Protein AF-A0A2P6MAA7-F1 (afdb_monomer_lite)

Secondary structure (DSSP, 8-state):
--HHHHHHHHHHHHHHHT---HHHHHHHHHHHHHHHHHHH---HHHHHHHHHHHHHHHHHHHHHHHHHHHHHHHHHHHHHHHHHHHHHHHHH--

Foldseek 3Di:
DPPLLVLLVVLLVLLVVLVFDDPLVVLSVQLVVLSVVLVPDPDPVSVNVSSNSSNVSSNVSNVRSVVVVVVVVVVVVVVVVVVVVVVVVVVVVD

Structure (mmCIF, N/CA/C/O backbone):
data_AF-A0A2P6MAA7-F1
#
_entry.id   AF-A0A2P6MAA7-F1
#
loop_
_atom_site.group_PDB
_atom_site.id
_atom_site.type_symbol
_atom_site.label_atom_id
_atom_site.label_alt_id
_atom_site.label_comp_id
_atom_site.label_asym_id
_atom_site.label_entity_id
_atom_site.label_seq_id
_atom_site.pdbx_PDB_ins_code
_atom_site.Cartn_x
_atom_site.Cartn_y
_atom_site.Cartn_z
_atom_site.occupancy
_atom_site.B_iso_or_equiv
_atom_site.auth_seq_id
_atom_site.auth_comp_id
_atom_site.auth_asym_id
_atom_site.auth_atom_id
_atom_site.pdbx_PDB_model_num
ATOM 1 N N . MET A 1 1 ? 1.924 9.024 -24.071 1.00 59.09 1 MET A N 1
ATOM 2 C CA . MET A 1 1 ? 2.320 8.536 -22.733 1.00 59.09 1 MET A CA 1
ATOM 3 C C . MET A 1 1 ? 1.997 7.050 -22.682 1.00 59.09 1 MET A C 1
ATOM 5 O O . MET A 1 1 ? 0.953 6.678 -23.203 1.00 59.09 1 MET A O 1
ATOM 9 N N . ASP A 1 2 ? 2.900 6.207 -22.181 1.00 82.62 2 ASP A N 1
ATOM 10 C CA . ASP A 1 2 ? 2.660 4.759 -22.072 1.00 82.62 2 ASP A CA 1
ATOM 11 C C . ASP A 1 2 ? 1.577 4.502 -21.005 1.00 82.62 2 ASP A C 1
ATOM 13 O O . ASP A 1 2 ? 1.664 5.051 -19.904 1.00 82.62 2 ASP A O 1
ATOM 17 N N . VAL A 1 3 ? 0.536 3.730 -21.337 1.00 91.50 3 VAL A N 1
ATOM 18 C CA . VAL A 1 3 ? -0.638 3.508 -20.469 1.00 91.50 3 VAL A CA 1
ATOM 19 C C . VAL A 1 3 ? -0.221 2.896 -19.131 1.00 91.50 3 VAL A C 1
ATOM 21 O O . VAL A 1 3 ? -0.748 3.298 -18.093 1.00 91.50 3 VAL A O 1
ATOM 24 N N . ALA A 1 4 ? 0.765 1.994 -19.142 1.00 91.00 4 ALA A N 1
ATOM 25 C CA . ALA A 1 4 ? 1.284 1.367 -17.930 1.00 91.00 4 ALA A CA 1
ATOM 26 C C . ALA A 1 4 ? 2.010 2.378 -17.027 1.00 91.00 4 ALA A C 1
ATOM 28 O O . ALA A 1 4 ? 1.811 2.375 -15.816 1.00 91.00 4 ALA A O 1
ATOM 29 N N . MET A 1 5 ? 2.786 3.303 -17.605 1.00 95.62 5 MET A N 1
ATOM 30 C CA . MET A 1 5 ? 3.475 4.356 -16.842 1.00 95.62 5 MET A CA 1
ATOM 31 C C . MET A 1 5 ? 2.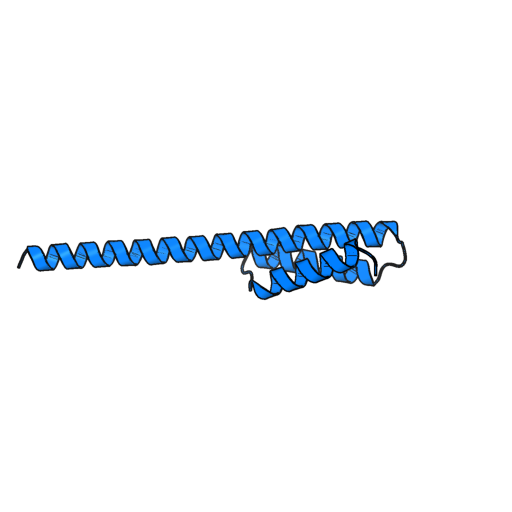482 5.310 -16.172 1.00 95.62 5 MET A C 1
ATOM 33 O O . MET A 1 5 ? 2.642 5.640 -15.001 1.00 95.62 5 MET A O 1
ATOM 37 N N . ALA A 1 6 ? 1.432 5.713 -16.895 1.00 95.56 6 ALA A N 1
ATOM 38 C CA . ALA A 1 6 ? 0.386 6.572 -16.344 1.00 95.56 6 ALA A CA 1
ATOM 39 C C . ALA A 1 6 ? -0.445 5.853 -15.264 1.00 95.56 6 ALA A C 1
ATOM 41 O O . ALA A 1 6 ? -0.895 6.480 -14.308 1.00 95.56 6 ALA A O 1
ATOM 42 N N . ALA A 1 7 ? -0.669 4.542 -15.404 1.00 94.75 7 ALA A N 1
ATOM 43 C CA . ALA A 1 7 ? -1.322 3.740 -14.372 1.00 94.75 7 ALA A CA 1
ATOM 44 C C . ALA A 1 7 ? -0.459 3.640 -13.105 1.00 94.75 7 ALA A C 1
ATOM 46 O O . ALA A 1 7 ? -0.969 3.890 -12.015 1.00 94.75 7 ALA A O 1
ATOM 47 N N . ALA A 1 8 ? 0.838 3.362 -13.258 1.00 95.50 8 ALA A N 1
ATOM 48 C CA . ALA A 1 8 ? 1.792 3.303 -12.155 1.00 95.50 8 ALA A CA 1
ATOM 49 C C . ALA A 1 8 ? 1.875 4.629 -11.388 1.00 95.50 8 ALA A C 1
ATOM 51 O O . ALA A 1 8 ? 1.787 4.635 -10.166 1.00 95.50 8 ALA A O 1
ATOM 52 N N . GLU A 1 9 ? 1.979 5.754 -12.098 1.00 96.56 9 GLU A N 1
ATOM 53 C CA . GLU A 1 9 ? 2.008 7.090 -11.492 1.00 96.56 9 GLU A CA 1
ATOM 54 C C . GLU A 1 9 ? 0.746 7.369 -10.665 1.00 96.56 9 GLU A C 1
ATOM 56 O O . GLU A 1 9 ? 0.836 7.731 -9.492 1.00 96.56 9 GLU A O 1
ATOM 61 N N . ARG A 1 10 ? -0.444 7.140 -11.242 1.00 97.12 10 ARG A N 1
ATOM 62 C CA . ARG A 1 10 ? -1.711 7.327 -10.518 1.00 97.12 10 ARG A CA 1
ATOM 63 C C . ARG A 1 10 ? -1.803 6.437 -9.284 1.00 97.12 10 ARG A C 1
ATOM 65 O O . ARG A 1 10 ? -2.264 6.906 -8.247 1.00 97.12 10 ARG A O 1
ATOM 72 N N . ALA A 1 11 ? -1.387 5.177 -9.396 1.00 96.12 11 ALA A N 1
ATOM 73 C CA . ALA A 1 11 ? -1.434 4.233 -8.289 1.00 96.12 11 ALA A CA 1
ATOM 74 C C . ALA A 1 11 ? -0.496 4.671 -7.153 1.00 96.12 11 ALA A C 1
ATOM 76 O O . ALA A 1 11 ? -0.924 4.730 -6.001 1.00 96.12 11 ALA A O 1
ATOM 77 N N . VAL A 1 12 ? 0.745 5.065 -7.470 1.00 97.00 12 VAL A N 1
ATOM 78 C CA . VAL A 1 12 ? 1.716 5.564 -6.479 1.00 97.00 12 VAL A CA 1
ATOM 79 C C . VAL A 1 12 ? 1.178 6.805 -5.765 1.00 97.00 12 VAL A C 1
ATOM 81 O O . VAL A 1 12 ? 1.147 6.816 -4.537 1.00 97.00 12 VAL A O 1
ATOM 84 N N . LEU A 1 13 ? 0.658 7.796 -6.496 1.00 97.31 13 LEU A N 1
ATOM 85 C CA . LEU A 1 13 ? 0.063 8.998 -5.895 1.00 97.31 13 LEU A CA 1
ATOM 86 C C . LEU A 1 13 ? -1.142 8.668 -4.999 1.00 97.31 13 LEU A C 1
ATOM 88 O O . LEU A 1 13 ? -1.292 9.216 -3.905 1.00 97.31 13 LEU A O 1
ATOM 92 N N . ALA A 1 14 ? -2.007 7.750 -5.437 1.00 95.44 14 ALA A N 1
ATOM 93 C CA . ALA A 1 14 ? -3.182 7.340 -4.673 1.00 95.44 14 ALA A CA 1
ATOM 94 C C . ALA A 1 14 ? -2.818 6.555 -3.401 1.00 95.44 14 ALA A C 1
ATOM 96 O O . ALA A 1 14 ? -3.530 6.640 -2.394 1.00 95.44 14 ALA A O 1
ATOM 97 N N . ALA A 1 15 ? -1.725 5.794 -3.439 1.00 94.75 15 ALA A N 1
ATOM 98 C CA . ALA A 1 15 ? -1.176 5.098 -2.287 1.00 94.75 15 ALA A CA 1
ATOM 99 C C . ALA A 1 15 ? -0.467 6.061 -1.321 1.00 94.75 15 ALA A C 1
ATOM 101 O O . ALA A 1 15 ? -0.620 5.918 -0.113 1.00 94.75 15 ALA A O 1
ATOM 102 N N . GLU A 1 16 ? 0.232 7.085 -1.818 1.00 95.06 16 GLU A N 1
ATOM 103 C CA . GLU A 1 16 ? 0.828 8.146 -0.991 1.00 95.06 16 GLU A CA 1
ATOM 104 C C . GLU A 1 16 ? -0.225 8.950 -0.232 1.00 95.06 16 GLU A C 1
ATOM 106 O O . GLU A 1 16 ? -0.088 9.175 0.973 1.00 95.06 16 GLU A O 1
ATOM 111 N N . ALA A 1 17 ? -1.317 9.313 -0.909 1.00 95.12 17 ALA A N 1
ATOM 112 C CA . ALA A 1 17 ? -2.433 10.030 -0.301 1.00 95.12 17 ALA A CA 1
ATOM 113 C C . ALA A 1 17 ? -3.096 9.250 0.850 1.00 95.12 17 ALA A C 1
ATOM 115 O O . ALA A 1 17 ? -3.676 9.858 1.747 1.00 95.12 17 ALA A O 1
ATOM 116 N N . ALA A 1 18 ? -2.989 7.917 0.854 1.00 91.44 18 ALA A N 1
ATOM 117 C CA . ALA A 1 18 ? -3.517 7.067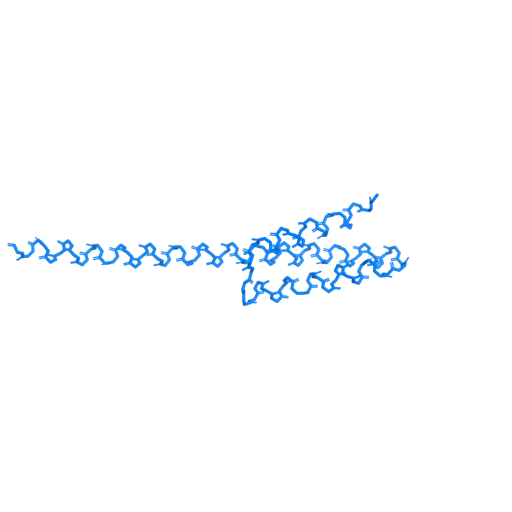 1.920 1.00 91.44 18 ALA A CA 1
ATOM 118 C C . ALA A 1 18 ? -2.640 7.042 3.188 1.00 91.44 18 ALA A C 1
ATOM 120 O O . ALA A 1 18 ? -3.037 6.423 4.172 1.00 91.44 18 ALA A O 1
ATOM 121 N N . GLN A 1 19 ? -1.465 7.688 3.173 1.00 91.56 19 GLN A N 1
ATOM 122 C CA . GLN A 1 19 ? -0.517 7.760 4.296 1.00 91.56 19 GLN A CA 1
ATOM 123 C C . GLN A 1 19 ? -0.257 6.396 4.975 1.00 91.56 19 GLN A C 1
ATOM 125 O O . GLN A 1 19 ? -0.427 6.258 6.192 1.00 91.56 19 GLN A O 1
ATOM 130 N N . PRO A 1 20 ? 0.141 5.364 4.206 1.00 92.44 20 PRO A N 1
ATOM 131 C CA . PRO A 1 20 ? 0.298 4.012 4.718 1.00 92.44 20 PRO A CA 1
ATOM 13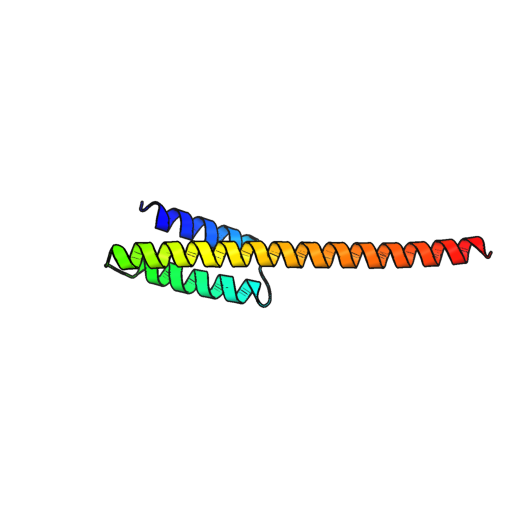2 C C . PRO A 1 20 ? 1.357 3.939 5.823 1.00 92.44 20 PRO A C 1
ATOM 134 O O . PRO A 1 20 ? 2.381 4.622 5.776 1.00 92.44 20 PRO A O 1
ATOM 137 N N . ARG A 1 21 ? 1.138 3.049 6.795 1.00 91.50 21 ARG A N 1
ATOM 138 C CA . ARG A 1 21 ? 2.071 2.756 7.896 1.00 91.50 21 ARG A CA 1
ATOM 139 C C . ARG A 1 21 ? 2.449 1.273 7.896 1.00 91.50 21 ARG A C 1
ATOM 141 O O . ARG A 1 21 ? 1.813 0.459 7.230 1.00 91.50 21 ARG A O 1
ATOM 148 N N . GLY A 1 22 ? 3.518 0.916 8.608 1.00 93.56 22 GLY A N 1
ATOM 149 C CA . GLY A 1 22 ? 3.947 -0.479 8.770 1.00 93.56 22 GLY A CA 1
ATOM 150 C C . GLY A 1 22 ? 4.120 -1.227 7.440 1.00 93.56 22 GLY A C 1
ATOM 151 O O . GLY A 1 22 ? 4.824 -0.770 6.540 1.00 93.56 22 GLY A O 1
ATOM 152 N N . GLN A 1 23 ? 3.453 -2.374 7.298 1.00 91.06 23 GLN A N 1
ATOM 153 C CA . GLN A 1 23 ? 3.540 -3.215 6.094 1.00 91.06 23 GLN A CA 1
ATOM 154 C C . GLN A 1 23 ? 2.949 -2.560 4.836 1.00 91.06 23 GLN A C 1
ATOM 156 O O . GLN A 1 23 ? 3.323 -2.927 3.720 1.00 91.06 23 GLN A O 1
ATOM 161 N N . ALA A 1 24 ? 2.019 -1.612 4.987 1.00 93.38 24 ALA A N 1
ATOM 162 C CA . ALA A 1 24 ? 1.513 -0.830 3.865 1.00 93.38 24 ALA A CA 1
ATOM 163 C C . ALA A 1 24 ? 2.586 0.151 3.362 1.00 93.38 24 ALA A C 1
ATOM 165 O O . ALA A 1 24 ? 2.755 0.320 2.156 1.00 93.38 24 ALA A O 1
ATOM 166 N N . ALA A 1 25 ? 3.361 0.750 4.276 1.00 95.12 25 ALA A N 1
ATOM 167 C CA . ALA A 1 25 ? 4.435 1.682 3.927 1.00 95.12 25 ALA A CA 1
ATOM 168 C C . ALA A 1 25 ? 5.569 0.983 3.163 1.00 95.12 25 ALA A C 1
ATOM 170 O O . ALA A 1 25 ? 6.073 1.522 2.182 1.00 95.12 25 ALA A O 1
ATOM 171 N N . GLN A 1 26 ? 5.906 -0.248 3.562 1.00 96.00 26 GLN A N 1
ATOM 172 C CA . GLN A 1 26 ? 6.890 -1.081 2.860 1.00 96.00 26 GLN A CA 1
ATOM 173 C C . GLN A 1 26 ? 6.462 -1.387 1.417 1.00 96.00 26 GLN A C 1
ATOM 175 O O . GLN A 1 26 ? 7.276 -1.313 0.500 1.00 96.00 26 GLN A O 1
ATOM 180 N N . ALA A 1 27 ? 5.180 -1.695 1.193 1.00 96.31 27 ALA A N 1
ATOM 181 C CA . ALA A 1 27 ? 4.654 -1.924 -0.155 1.00 96.31 27 ALA A CA 1
ATOM 182 C C . ALA A 1 27 ? 4.719 -0.647 -1.016 1.00 96.31 27 ALA A C 1
ATOM 184 O O . ALA A 1 27 ? 5.096 -0.710 -2.186 1.00 96.31 27 ALA A O 1
ATOM 185 N N . LEU A 1 28 ? 4.440 0.522 -0.427 1.00 97.50 28 LEU A N 1
ATOM 186 C CA . LEU A 1 28 ? 4.569 1.805 -1.120 1.00 97.50 28 LEU A CA 1
ATOM 187 C C . LEU A 1 28 ? 6.030 2.134 -1.471 1.00 97.50 28 LEU A C 1
ATOM 189 O O . LEU A 1 28 ? 6.312 2.643 -2.553 1.00 97.50 28 LEU A O 1
ATOM 193 N N . GLU A 1 29 ? 6.975 1.838 -0.582 1.00 97.88 29 GLU A N 1
ATOM 194 C CA . GLU A 1 29 ? 8.404 2.019 -0.854 1.00 97.88 29 GLU A CA 1
ATOM 195 C C . GLU A 1 29 ? 8.874 1.157 -2.035 1.00 97.88 29 GLU A C 1
ATOM 197 O O . GLU A 1 29 ? 9.539 1.660 -2.944 1.00 97.88 29 GLU A O 1
ATOM 202 N N . GLN A 1 30 ? 8.447 -0.108 -2.087 1.00 97.31 30 GLN A N 1
ATOM 203 C CA . GLN A 1 30 ? 8.727 -0.995 -3.219 1.00 97.31 30 GLN A CA 1
ATOM 204 C C . GLN A 1 30 ? 8.119 -0.468 -4.525 1.00 97.31 30 GLN A C 1
ATOM 206 O O . GLN A 1 30 ? 8.800 -0.457 -5.554 1.00 97.31 30 GLN A O 1
ATOM 211 N N . ALA A 1 31 ? 6.873 0.018 -4.482 1.00 97.19 31 ALA A N 1
ATOM 212 C CA . ALA A 1 31 ? 6.210 0.621 -5.635 1.00 97.19 31 ALA A CA 1
ATOM 213 C C . ALA A 1 31 ? 6.984 1.834 -6.174 1.00 97.19 31 ALA A C 1
ATOM 215 O O . ALA A 1 31 ? 7.215 1.939 -7.379 1.00 97.19 31 ALA A O 1
ATOM 216 N N . ARG A 1 32 ? 7.454 2.718 -5.282 1.00 97.75 32 ARG A N 1
ATOM 217 C CA . ARG A 1 32 ? 8.275 3.882 -5.651 1.00 97.75 32 ARG A CA 1
ATOM 218 C C . ARG A 1 32 ? 9.596 3.484 -6.297 1.00 97.75 32 ARG A C 1
ATOM 220 O O . ARG A 1 32 ? 9.946 4.037 -7.337 1.00 97.75 32 ARG A O 1
ATOM 227 N N . GLY A 1 33 ? 10.306 2.512 -5.724 1.00 97.69 33 GLY A N 1
ATOM 228 C CA . GLY A 1 33 ? 11.567 2.023 -6.290 1.00 97.69 33 GLY A CA 1
ATOM 229 C C . GLY A 1 33 ? 11.393 1.455 -7.704 1.00 97.69 33 GLY A C 1
ATOM 230 O O . GLY A 1 33 ? 12.192 1.733 -8.603 1.00 97.69 33 GLY A O 1
ATOM 231 N N . GLN A 1 34 ? 10.308 0.712 -7.929 1.00 97.50 34 GLN A N 1
ATOM 232 C CA . GLN A 1 34 ? 9.963 0.163 -9.241 1.00 97.50 34 GLN A CA 1
ATOM 233 C C . GLN A 1 34 ? 9.538 1.249 -10.233 1.00 97.50 34 GLN A C 1
ATOM 235 O O . GLN A 1 34 ? 9.966 1.209 -11.384 1.00 97.50 34 GLN A O 1
ATOM 240 N N . TRP A 1 35 ? 8.764 2.245 -9.795 1.00 97.12 35 TRP A N 1
ATOM 241 C CA . TRP A 1 35 ? 8.359 3.377 -10.630 1.00 97.12 35 TRP A CA 1
ATOM 242 C C . TRP A 1 35 ? 9.555 4.235 -11.061 1.00 97.12 35 TRP A C 1
ATOM 244 O O . TRP A 1 35 ? 9.659 4.599 -12.232 1.00 97.12 35 TRP A O 1
ATOM 254 N N . LEU A 1 36 ? 10.499 4.504 -10.154 1.00 97.06 36 LEU A N 1
ATOM 255 C CA . LEU A 1 36 ? 11.745 5.199 -10.484 1.00 97.06 36 LEU A CA 1
ATOM 256 C C . LEU A 1 36 ? 12.565 4.394 -11.506 1.00 97.06 36 LEU A C 1
ATOM 258 O O . LEU A 1 36 ? 12.929 4.907 -12.563 1.00 97.06 36 LEU A O 1
ATOM 262 N N . SER A 1 37 ? 12.738 3.094 -11.259 1.00 96.44 37 SER A N 1
ATOM 263 C CA . SER A 1 37 ? 13.443 2.192 -12.181 1.00 96.44 37 SER A CA 1
ATOM 264 C C . SER A 1 37 ? 12.766 2.118 -13.562 1.00 96.44 37 SER A C 1
ATOM 266 O O . SER A 1 37 ? 13.439 2.030 -14.593 1.00 96.44 37 SER A O 1
ATOM 268 N N . ALA A 1 38 ? 11.429 2.174 -13.611 1.00 96.00 38 ALA A N 1
ATOM 269 C CA . ALA A 1 38 ? 10.659 2.200 -14.854 1.00 96.00 38 ALA A CA 1
ATOM 270 C C . ALA A 1 38 ? 10.894 3.490 -15.658 1.00 96.00 38 ALA A C 1
ATOM 272 O O . ALA A 1 38 ? 10.909 3.451 -16.890 1.00 96.00 38 ALA A O 1
ATOM 273 N N . GLN A 1 39 ? 11.097 4.628 -14.987 1.00 94.50 39 GLN A N 1
ATOM 274 C CA . GLN A 1 39 ? 11.408 5.902 -15.643 1.00 94.50 39 GLN A CA 1
ATOM 275 C C . GLN A 1 39 ? 12.821 5.920 -16.229 1.00 94.50 39 GLN A C 1
ATOM 277 O O . GLN A 1 39 ? 13.015 6.406 -17.345 1.00 94.50 39 GLN A O 1
ATOM 282 N N . GLU A 1 40 ? 13.785 5.353 -15.507 1.00 95.75 40 GLU A N 1
ATOM 283 C CA . GLU A 1 40 ? 15.202 5.361 -15.882 1.00 95.75 40 GLU A CA 1
ATOM 284 C C . GLU A 1 40 ? 15.536 4.364 -17.001 1.00 95.75 40 GLU A C 1
ATOM 286 O O . GLU A 1 40 ? 16.445 4.593 -17.807 1.00 95.75 40 GLU A O 1
ATOM 291 N N . THR A 1 41 ? 14.797 3.254 -17.095 1.00 94.06 41 THR A N 1
ATOM 292 C CA . THR A 1 41 ? 15.107 2.224 -18.089 1.00 94.06 41 THR A CA 1
ATOM 293 C C . THR A 1 41 ? 14.770 2.652 -19.522 1.00 94.06 41 THR A C 1
ATOM 295 O O . THR A 1 41 ? 13.705 3.197 -19.839 1.00 94.06 41 THR A O 1
ATOM 298 N N . ARG A 1 42 ? 15.692 2.343 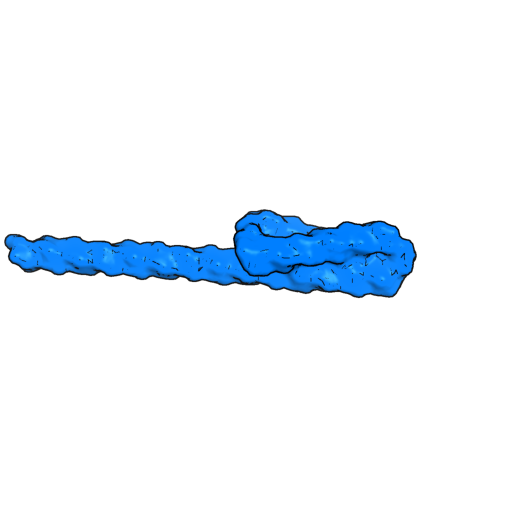-20.442 1.00 92.38 42 ARG A N 1
ATOM 299 C CA . ARG A 1 42 ? 15.527 2.565 -21.890 1.00 92.38 42 ARG A CA 1
ATOM 300 C C . ARG A 1 42 ? 14.859 1.386 -22.599 1.00 92.38 42 ARG A C 1
ATOM 302 O O . ARG A 1 42 ? 14.349 1.549 -23.705 1.00 92.38 42 ARG A O 1
ATOM 309 N N . ARG A 1 43 ? 14.859 0.198 -21.985 1.00 94.94 43 ARG A N 1
ATOM 310 C CA . ARG A 1 43 ? 14.268 -1.018 -22.563 1.00 94.94 43 ARG A CA 1
ATOM 311 C C . ARG A 1 43 ? 12.758 -1.007 -22.358 1.00 94.94 43 ARG A C 1
ATOM 313 O O . ARG A 1 43 ? 12.284 -0.975 -21.227 1.00 94.94 43 ARG A O 1
ATOM 320 N N . LYS A 1 44 ? 11.994 -1.065 -23.453 1.00 91.75 44 LYS A N 1
ATOM 321 C CA . LYS A 1 44 ? 10.524 -0.982 -23.414 1.00 91.75 44 LYS A CA 1
ATOM 322 C C . LYS A 1 44 ? 9.878 -2.128 -22.625 1.00 91.75 44 LYS A C 1
ATOM 324 O O . LYS A 1 44 ? 8.948 -1.882 -21.868 1.00 91.75 44 LYS A O 1
ATOM 329 N N . SER A 1 45 ? 10.377 -3.356 -22.768 1.00 93.00 45 SER A N 1
ATOM 330 C CA . SER A 1 45 ? 9.872 -4.521 -22.025 1.00 93.00 45 SER A CA 1
ATOM 331 C C . SER A 1 45 ? 10.065 -4.370 -20.516 1.00 93.00 45 SER A C 1
ATOM 333 O O . SER A 1 45 ? 9.138 -4.602 -19.747 1.00 93.00 45 SER A O 1
ATOM 335 N N . ASP A 1 46 ? 11.252 -3.925 -20.097 1.00 94.25 46 ASP A N 1
ATOM 336 C CA . ASP A 1 46 ? 11.555 -3.704 -18.684 1.00 94.25 46 ASP A CA 1
ATOM 337 C C . ASP A 1 46 ? 10.747 -2.536 -18.125 1.00 94.25 46 ASP A C 1
ATOM 339 O O . ASP A 1 46 ? 10.234 -2.635 -17.016 1.00 94.25 46 ASP A O 1
ATOM 343 N N . LYS A 1 47 ? 10.572 -1.466 -18.912 1.00 95.81 47 LYS A N 1
ATOM 344 C CA . LYS A 1 47 ? 9.723 -0.325 -18.555 1.00 95.81 47 LYS A CA 1
ATOM 345 C C . LYS A 1 47 ? 8.299 -0.767 -18.234 1.00 95.81 47 LYS A C 1
ATOM 347 O O . LYS A 1 47 ? 7.794 -0.423 -17.173 1.00 95.81 47 LYS A O 1
ATOM 352 N N . LEU A 1 48 ? 7.684 -1.553 -19.122 1.00 95.56 48 LEU A N 1
ATOM 353 C CA . LEU A 1 48 ? 6.328 -2.074 -18.927 1.00 95.56 48 LEU A CA 1
ATOM 354 C C . LEU A 1 48 ? 6.244 -2.948 -17.673 1.00 95.56 48 LEU A C 1
ATOM 356 O O . LEU A 1 48 ? 5.424 -2.683 -16.801 1.00 95.56 48 LEU A O 1
ATOM 360 N N . ARG A 1 49 ? 7.154 -3.917 -17.530 1.00 96.19 49 ARG A N 1
ATOM 361 C CA . ARG A 1 49 ? 7.175 -4.829 -16.377 1.00 96.19 49 ARG A CA 1
ATOM 362 C C . ARG A 1 49 ? 7.350 -4.091 -15.047 1.00 96.19 49 ARG A C 1
ATOM 364 O O . ARG A 1 49 ? 6.704 -4.433 -14.061 1.00 96.19 49 ARG A O 1
ATOM 371 N N . LEU A 1 50 ? 8.240 -3.100 -15.002 1.00 97.44 50 LEU A N 1
ATOM 372 C CA . LEU A 1 50 ? 8.486 -2.301 -13.800 1.00 97.44 50 LEU A CA 1
ATOM 373 C C . LEU A 1 50 ? 7.305 -1.376 -13.487 1.00 97.44 50 LEU A C 1
ATOM 375 O O . LEU A 1 50 ? 6.958 -1.230 -12.319 1.00 97.44 50 LEU A O 1
ATOM 379 N N . ALA A 1 51 ? 6.659 -0.801 -14.504 1.00 97.19 51 ALA A N 1
ATOM 380 C CA . ALA A 1 51 ? 5.463 0.017 -14.326 1.00 97.19 51 ALA A CA 1
ATOM 381 C C . ALA A 1 51 ? 4.276 -0.805 -13.796 1.00 97.19 51 ALA A C 1
ATOM 383 O O . ALA A 1 51 ? 3.610 -0.386 -12.854 1.00 97.19 51 ALA A O 1
ATOM 384 N N . GLU A 1 52 ? 4.041 -1.999 -14.340 1.00 96.75 52 GLU A N 1
ATOM 385 C CA . GLU A 1 52 ? 2.998 -2.913 -13.857 1.00 96.75 52 GLU A CA 1
ATOM 386 C C . GLU A 1 52 ? 3.259 -3.364 -12.416 1.00 96.75 52 GLU A C 1
ATOM 388 O O . GLU A 1 52 ? 2.350 -3.344 -11.585 1.00 96.75 52 GLU A O 1
ATOM 393 N N . ALA A 1 53 ? 4.510 -3.707 -12.094 1.00 97.56 53 ALA A N 1
ATOM 394 C CA . ALA A 1 53 ? 4.897 -4.055 -10.731 1.00 97.56 53 ALA A CA 1
ATOM 395 C C . ALA A 1 53 ? 4.682 -2.879 -9.761 1.00 97.56 53 ALA A C 1
ATOM 397 O O . ALA A 1 53 ? 4.130 -3.072 -8.676 1.00 97.56 53 ALA A O 1
ATOM 398 N N . ALA A 1 54 ? 5.056 -1.663 -10.173 1.00 97.94 54 ALA A N 1
ATOM 399 C CA . ALA A 1 54 ? 4.853 -0.458 -9.380 1.00 97.94 54 ALA A CA 1
ATOM 400 C C . ALA A 1 54 ? 3.365 -0.197 -9.118 1.00 97.94 54 ALA A C 1
ATOM 402 O O . ALA A 1 54 ? 2.987 0.065 -7.977 1.00 97.94 54 ALA A O 1
ATOM 403 N N . ALA A 1 55 ? 2.518 -0.325 -10.145 1.00 98.00 55 ALA A N 1
ATOM 404 C CA . ALA A 1 55 ? 1.072 -0.184 -10.006 1.00 98.00 55 ALA A CA 1
ATOM 405 C C . ALA A 1 55 ? 0.500 -1.211 -9.015 1.00 98.00 55 ALA A C 1
ATOM 407 O O . ALA A 1 55 ? -0.170 -0.832 -8.057 1.00 98.00 55 ALA A O 1
ATOM 408 N N . ALA A 1 56 ? 0.845 -2.492 -9.174 1.00 97.75 56 ALA A N 1
ATOM 409 C CA . ALA A 1 56 ? 0.353 -3.560 -8.306 1.00 97.75 56 ALA A CA 1
ATOM 410 C C . ALA A 1 56 ? 0.780 -3.383 -6.836 1.00 97.75 56 ALA A C 1
ATOM 412 O O . ALA A 1 56 ? -0.020 -3.590 -5.921 1.00 97.75 56 ALA A O 1
ATOM 413 N N . ASN A 1 57 ? 2.028 -2.972 -6.589 1.00 97.56 57 ASN A N 1
ATOM 414 C CA . ASN A 1 57 ? 2.513 -2.723 -5.230 1.00 97.56 57 ASN A CA 1
ATOM 415 C C . ASN A 1 57 ? 1.891 -1.470 -4.603 1.00 97.56 57 ASN A C 1
ATOM 417 O O . ASN A 1 57 ? 1.621 -1.460 -3.399 1.00 97.56 57 ASN A O 1
ATOM 421 N N . ALA A 1 58 ? 1.621 -0.435 -5.399 1.00 97.44 58 ALA A N 1
ATOM 422 C CA . ALA A 1 58 ? 0.927 0.753 -4.923 1.00 97.44 58 ALA A CA 1
ATOM 423 C C . ALA A 1 58 ? -0.540 0.447 -4.574 1.00 97.44 58 ALA A C 1
ATOM 425 O O . ALA A 1 58 ? -1.000 0.821 -3.494 1.00 97.44 58 ALA A O 1
ATOM 426 N N . ASP A 1 59 ? -1.244 -0.318 -5.410 1.00 97.38 59 ASP A N 1
ATOM 427 C CA . ASP A 1 59 ? -2.610 -0.772 -5.124 1.00 97.38 59 ASP A CA 1
ATOM 428 C C . ASP A 1 59 ? -2.660 -1.628 -3.847 1.00 97.38 59 ASP A C 1
ATOM 430 O O . ASP A 1 59 ? -3.532 -1.438 -2.993 1.00 97.38 59 ASP A O 1
ATOM 434 N N . LEU A 1 60 ? -1.680 -2.521 -3.656 1.00 96.25 60 LEU A N 1
ATOM 435 C CA . LEU A 1 60 ? -1.535 -3.303 -2.426 1.00 96.25 60 LEU A CA 1
ATOM 436 C C . LEU A 1 60 ? -1.319 -2.405 -1.200 1.00 96.25 60 LEU A C 1
ATOM 438 O O . LEU A 1 60 ? -1.958 -2.616 -0.165 1.00 96.25 60 LEU A O 1
ATOM 442 N N . ALA A 1 61 ? -0.431 -1.414 -1.297 1.00 97.31 61 ALA A N 1
ATOM 443 C CA . ALA A 1 61 ? -0.178 -0.460 -0.221 1.00 97.31 61 ALA A CA 1
ATOM 444 C C . ALA A 1 61 ? -1.449 0.312 0.151 1.00 97.31 61 ALA A C 1
ATOM 446 O O . ALA A 1 61 ? -1.785 0.426 1.332 1.00 97.31 61 ALA A O 1
ATOM 447 N N . GLN A 1 62 ? -2.196 0.775 -0.852 1.00 96.44 62 GLN A N 1
ATOM 448 C CA . GLN A 1 62 ? -3.451 1.485 -0.649 1.00 96.44 62 GLN A CA 1
ATOM 449 C C . GLN A 1 62 ? -4.513 0.594 0.010 1.00 96.44 62 GLN A C 1
ATOM 451 O O . GLN A 1 62 ? -5.170 1.015 0.964 1.00 96.44 62 GLN A O 1
ATOM 456 N N . ALA A 1 63 ? -4.682 -0.642 -0.467 1.00 96.12 63 ALA A N 1
ATOM 457 C CA . ALA A 1 63 ? -5.642 -1.587 0.097 1.00 96.12 63 ALA A CA 1
ATOM 458 C C . ALA A 1 63 ? -5.319 -1.924 1.561 1.00 96.12 63 ALA A C 1
ATOM 460 O O . ALA A 1 63 ? -6.222 -1.959 2.398 1.00 96.12 63 ALA A O 1
ATOM 461 N N . ARG A 1 64 ? -4.034 -2.108 1.889 1.00 96.19 64 ARG A N 1
ATOM 462 C CA . ARG A 1 64 ? -3.581 -2.335 3.269 1.00 96.19 64 ARG A CA 1
ATOM 463 C C . ARG A 1 64 ? -3.842 -1.127 4.164 1.00 96.19 64 ARG A C 1
ATOM 465 O O . ARG A 1 64 ? -4.417 -1.297 5.230 1.00 96.19 64 ARG A O 1
ATOM 472 N N . ALA A 1 65 ? -3.521 0.084 3.707 1.00 95.06 65 ALA A N 1
ATOM 473 C CA . ALA A 1 65 ? -3.799 1.304 4.467 1.00 95.06 65 ALA A CA 1
ATOM 474 C C . ALA A 1 65 ? -5.296 1.466 4.777 1.00 95.06 65 ALA A C 1
ATOM 476 O O . ALA A 1 65 ? -5.672 1.795 5.901 1.00 95.06 65 ALA A O 1
ATOM 477 N N . ARG A 1 66 ? -6.166 1.176 3.799 1.00 94.56 66 ARG A N 1
ATOM 478 C CA . ARG A 1 66 ? -7.625 1.195 3.997 1.00 94.56 66 ARG A CA 1
ATOM 479 C C . ARG A 1 66 ? -8.088 0.145 5.003 1.00 94.56 66 ARG A C 1
ATOM 481 O O . ARG A 1 66 ? -8.972 0.431 5.805 1.00 94.56 66 ARG A O 1
ATOM 488 N N . LEU A 1 67 ? -7.508 -1.054 4.963 1.00 94.56 67 LEU A N 1
ATOM 489 C CA . LEU A 1 67 ? -7.817 -2.117 5.916 1.00 94.56 67 LEU A CA 1
ATOM 490 C C . LEU A 1 67 ? -7.420 -1.727 7.343 1.00 94.56 67 LEU A C 1
ATOM 492 O O . LEU A 1 67 ? -8.209 -1.928 8.264 1.00 94.56 67 LEU A O 1
ATOM 496 N N . ASP A 1 68 ? -6.227 -1.167 7.521 1.00 92.25 68 ASP A N 1
ATOM 497 C CA . ASP A 1 68 ? -5.736 -0.745 8.833 1.00 92.25 68 ASP A CA 1
ATOM 498 C C . ASP A 1 68 ? -6.609 0.381 9.407 1.00 92.25 68 ASP A C 1
ATOM 500 O O . ASP A 1 68 ? -7.076 0.275 10.539 1.00 92.25 68 ASP A O 1
ATOM 504 N N . ALA A 1 69 ? -6.960 1.385 8.595 1.00 92.56 69 ALA A N 1
ATOM 505 C CA . ALA A 1 69 ? -7.878 2.450 9.003 1.00 92.56 69 ALA A CA 1
ATOM 506 C C . ALA A 1 69 ? -9.269 1.915 9.395 1.00 92.56 69 ALA A C 1
ATOM 508 O O . ALA A 1 69 ? -9.840 2.325 10.407 1.00 92.56 69 ALA A O 1
ATOM 509 N N . ALA A 1 70 ? -9.811 0.963 8.628 1.00 94.50 70 ALA A N 1
ATOM 510 C CA . ALA A 1 70 ? -11.094 0.338 8.945 1.00 94.50 70 ALA A CA 1
ATOM 511 C C . ALA A 1 70 ? -11.045 -0.459 10.261 1.00 94.50 70 ALA A C 1
ATOM 513 O O . ALA A 1 70 ? -12.013 -0.454 11.023 1.00 94.50 70 ALA A O 1
ATOM 514 N N . ARG A 1 71 ? -9.922 -1.127 10.556 1.00 94.44 71 ARG A N 1
ATOM 515 C CA . ARG A 1 71 ? -9.720 -1.837 11.828 1.00 94.44 71 ARG A CA 1
ATOM 516 C C . ARG A 1 71 ? -9.671 -0.874 13.009 1.00 94.44 71 ARG A C 1
ATOM 518 O O . ARG A 1 71 ? -10.421 -1.074 13.962 1.00 94.44 71 ARG A O 1
ATOM 525 N N . GLU A 1 72 ? -8.878 0.193 12.913 1.00 93.50 72 GLU A N 1
ATOM 526 C CA . GLU A 1 72 ? -8.797 1.234 13.948 1.00 93.50 72 GLU A CA 1
ATOM 527 C C . GLU A 1 72 ? -10.177 1.850 14.239 1.00 93.50 72 GLU A C 1
ATOM 529 O O . GLU A 1 72 ? -10.552 2.071 15.395 1.00 93.50 72 GLU A O 1
ATOM 534 N N . GLU A 1 73 ? -10.983 2.082 13.199 1.00 95.12 73 GLU A N 1
ATOM 535 C CA . GLU A 1 73 ? -12.340 2.597 13.354 1.00 95.12 73 GLU A CA 1
ATOM 536 C C . GLU A 1 73 ? -13.260 1.618 14.102 1.00 95.12 73 GLU A C 1
ATOM 538 O O . GLU A 1 73 ? -13.987 2.025 15.018 1.00 95.12 73 GLU A O 1
ATOM 543 N N . VAL A 1 74 ? -13.235 0.331 13.742 1.00 96.44 74 VAL A N 1
ATOM 544 C CA . VAL A 1 74 ? -14.029 -0.707 14.418 1.00 96.44 74 VAL A CA 1
ATOM 545 C C . VAL A 1 74 ? -13.626 -0.828 15.886 1.00 96.44 74 VAL A C 1
ATOM 547 O O . VAL A 1 74 ? -14.502 -0.844 16.754 1.00 96.44 74 VAL A O 1
ATOM 550 N N . GLU A 1 75 ? -12.327 -0.849 16.183 1.00 95.06 75 GLU A N 1
ATOM 551 C CA . GLU A 1 75 ? -11.803 -0.915 17.550 1.00 95.06 75 GLU A CA 1
ATOM 552 C C . GLU A 1 75 ? -12.215 0.309 18.379 1.00 95.06 75 GLU A C 1
ATOM 554 O O . GLU A 1 75 ? -12.716 0.166 19.499 1.00 95.06 75 GLU A O 1
ATOM 559 N N . SER A 1 76 ? -12.116 1.516 17.810 1.00 94.88 76 SER A N 1
ATOM 560 C CA . SER A 1 76 ? -12.565 2.751 18.465 1.00 94.88 76 SER A CA 1
ATOM 561 C C . SER A 1 76 ? -14.062 2.715 18.786 1.00 94.88 76 SER A C 1
ATOM 563 O O . SER A 1 76 ? -14.485 3.048 19.899 1.00 94.88 76 SER A O 1
ATOM 565 N N . ARG A 1 77 ? -14.888 2.269 17.831 1.00 94.81 77 ARG A N 1
ATOM 566 C CA . ARG A 1 77 ? -16.341 2.132 18.017 1.00 94.81 77 ARG A CA 1
ATOM 567 C C . ARG A 1 77 ? -16.677 1.074 19.070 1.00 94.81 77 ARG A C 1
ATOM 569 O O . ARG A 1 77 ? -17.557 1.315 19.899 1.00 94.81 77 ARG A O 1
ATOM 576 N N . ALA A 1 78 ? -15.971 -0.055 19.082 1.00 95.31 78 ALA A N 1
ATOM 577 C CA . ALA A 1 78 ? -16.147 -1.106 20.081 1.00 95.31 78 ALA A CA 1
ATOM 578 C C . ALA A 1 78 ? -15.803 -0.610 21.496 1.00 95.31 78 ALA A C 1
ATOM 580 O O . ALA A 1 78 ? -16.594 -0.809 22.422 1.00 95.31 78 ALA A O 1
ATOM 581 N N . ALA A 1 79 ? -14.690 0.115 21.656 1.00 94.62 79 ALA A N 1
ATOM 582 C CA . ALA A 1 79 ? -14.288 0.705 22.933 1.00 94.62 79 ALA A CA 1
ATOM 583 C C . ALA A 1 79 ? -15.323 1.716 23.453 1.00 94.62 79 ALA A C 1
ATOM 585 O O . ALA A 1 79 ? -15.723 1.652 24.619 1.00 94.62 79 ALA A O 1
ATOM 586 N N . ARG A 1 80 ? -15.830 2.599 22.579 1.00 93.50 80 ARG A N 1
ATOM 587 C CA . ARG A 1 80 ? -16.909 3.546 22.920 1.00 93.50 80 ARG A CA 1
ATOM 588 C C . ARG A 1 80 ? -18.188 2.824 23.332 1.00 93.50 80 ARG A C 1
ATOM 590 O O . ARG A 1 80 ? -18.823 3.217 24.303 1.00 93.50 80 ARG A O 1
ATOM 597 N N . ASN A 1 81 ? -18.570 1.763 22.624 1.00 94.12 81 ASN A N 1
ATOM 598 C CA . ASN A 1 81 ? -19.775 1.006 22.956 1.00 94.12 81 ASN A CA 1
ATOM 599 C C . ASN A 1 81 ? -19.656 0.304 24.319 1.00 94.12 81 ASN A C 1
ATOM 601 O O . ASN A 1 81 ? -20.591 0.347 25.117 1.00 94.12 81 ASN A O 1
ATOM 605 N N . ALA A 1 82 ? -18.493 -0.283 24.615 1.00 93.94 82 ALA A N 1
ATOM 606 C CA . ALA A 1 82 ? -18.208 -0.880 25.916 1.00 93.94 82 ALA A CA 1
ATOM 607 C C . ALA A 1 82 ? -18.217 0.159 27.053 1.00 93.94 82 ALA A C 1
ATOM 609 O O . ALA A 1 82 ? -18.720 -0.121 28.141 1.00 93.94 82 ALA A O 1
ATOM 610 N N . ASP A 1 83 ? -17.692 1.363 26.814 1.00 93.50 83 ASP A N 1
ATOM 611 C CA . ASP A 1 83 ? -17.759 2.473 27.771 1.00 93.50 83 ASP A CA 1
ATOM 612 C C . ASP A 1 83 ? -19.204 2.933 28.027 1.00 93.50 83 ASP A C 1
ATOM 614 O O . ASP A 1 83 ? -19.640 3.012 29.175 1.00 93.50 83 ASP A O 1
ATOM 618 N N . LEU A 1 84 ? -19.994 3.134 26.968 1.00 93.75 84 LEU A N 1
ATOM 619 C CA . LEU A 1 84 ? -21.407 3.512 27.082 1.00 93.75 84 LEU A CA 1
ATOM 620 C C . LEU A 1 84 ? -22.226 2.464 27.843 1.00 93.75 84 LEU A C 1
ATOM 622 O O . LEU A 1 84 ? -23.017 2.821 28.714 1.00 93.75 84 LEU A O 1
ATOM 626 N N . ARG A 1 85 ? -22.010 1.171 27.566 1.00 91.88 85 ARG A N 1
ATOM 627 C CA . ARG A 1 85 ? -22.663 0.075 28.302 1.00 91.88 85 ARG A CA 1
ATOM 628 C C . ARG A 1 85 ? -22.321 0.109 29.791 1.00 91.88 85 ARG A C 1
ATOM 630 O O . ARG A 1 85 ? -23.226 -0.042 30.605 1.00 91.88 85 ARG A O 1
ATOM 637 N N . ARG A 1 86 ? -21.056 0.364 30.151 1.00 90.75 86 ARG A N 1
ATOM 638 C CA . ARG A 1 86 ? -20.640 0.521 31.556 1.00 90.75 86 ARG A CA 1
ATOM 639 C C . ARG A 1 86 ? -21.361 1.686 32.235 1.00 90.75 86 ARG A C 1
ATOM 641 O O . ARG A 1 86 ? -21.913 1.498 33.312 1.00 90.75 86 ARG A O 1
ATOM 648 N N . ARG A 1 87 ? -21.432 2.856 31.591 1.00 89.62 87 ARG A N 1
ATOM 649 C CA . ARG A 1 87 ? -22.137 4.031 32.144 1.00 89.62 87 ARG A CA 1
ATOM 650 C C . ARG A 1 87 ? -23.636 3.790 32.330 1.00 89.62 87 ARG A C 1
ATOM 652 O O . ARG A 1 87 ? -24.199 4.215 33.332 1.00 89.62 87 ARG A O 1
ATOM 659 N N . LEU A 1 88 ? -24.281 3.112 31.378 1.00 91.75 88 LEU A N 1
ATOM 660 C CA . LEU A 1 88 ? -25.711 2.798 31.458 1.00 91.75 88 LEU A CA 1
ATOM 661 C C . LEU A 1 88 ? -26.039 1.821 32.589 1.00 91.75 88 LEU A C 1
ATOM 663 O O . LEU A 1 88 ? -27.090 1.963 33.203 1.00 91.75 88 LEU A O 1
ATOM 667 N N . LEU A 1 89 ? -25.165 0.850 32.867 1.00 88.25 89 LEU A N 1
ATOM 668 C CA . LEU A 1 89 ? -25.342 -0.067 33.996 1.00 88.25 89 LEU A CA 1
ATOM 669 C C . LEU A 1 89 ? -25.229 0.677 35.332 1.00 88.25 89 LEU A C 1
ATOM 671 O O . LEU A 1 89 ? -26.143 0.592 36.142 1.00 88.25 89 LEU A O 1
ATOM 675 N N . VAL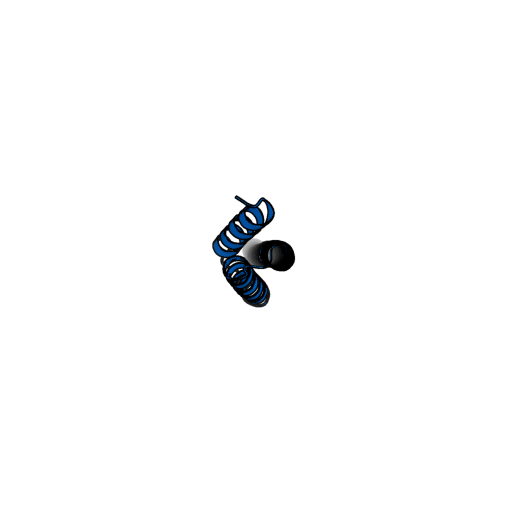 A 1 90 ? -24.189 1.499 35.506 1.00 83.81 90 VAL A N 1
ATOM 676 C CA . VAL A 1 90 ? -23.986 2.293 36.735 1.00 83.81 90 VAL A CA 1
ATOM 677 C C . VAL A 1 90 ? -25.143 3.267 36.993 1.00 83.81 90 VAL A C 1
ATOM 679 O O . VAL A 1 90 ? -25.596 3.401 38.123 1.00 83.81 90 VAL A O 1
ATOM 682 N N . ASN A 1 91 ? -25.667 3.928 35.957 1.00 68.81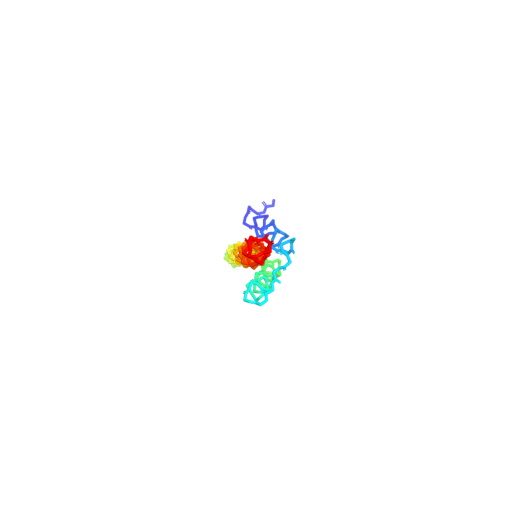 91 ASN A N 1
ATOM 683 C CA . ASN A 1 91 ? -26.812 4.838 36.102 1.00 68.81 91 ASN A CA 1
ATOM 684 C C . ASN A 1 91 ? -28.152 4.125 36.342 1.00 68.81 91 ASN A C 1
ATOM 686 O O . ASN A 1 91 ? -29.122 4.794 36.670 1.00 68.81 91 ASN A O 1
ATOM 690 N N . ARG A 1 92 ? -28.235 2.808 36.119 1.00 67.69 92 ARG A N 1
ATOM 691 C CA . ARG A 1 92 ? -29.448 2.010 36.357 1.00 67.69 92 ARG A CA 1
ATOM 692 C C . ARG A 1 92 ? -29.466 1.374 37.751 1.00 67.69 92 ARG A C 1
ATOM 694 O O . ARG A 1 92 ? -30.529 0.968 38.207 1.00 67.69 92 ARG A O 1
ATOM 701 N N . GLU A 1 93 ? -28.301 1.247 38.383 1.00 63.53 93 GLU A N 1
ATOM 702 C CA . GLU A 1 93 ? -28.128 0.740 39.752 1.00 63.53 93 GLU A CA 1
ATOM 703 C C . GLU A 1 93 ? -28.259 1.839 40.828 1.00 63.53 93 GLU A C 1
ATOM 705 O O . GLU A 1 93 ? -28.325 1.513 42.012 1.00 63.53 93 GLU A O 1
ATOM 710 N N . ASN A 1 94 ? -28.333 3.111 40.417 1.00 52.97 94 ASN A N 1
ATOM 711 C CA . ASN A 1 94 ? -28.674 4.272 41.251 1.00 52.97 94 ASN A CA 1
ATOM 712 C C . ASN A 1 94 ? -30.131 4.695 41.037 1.00 52.97 94 ASN A C 1
ATOM 714 O O . ASN A 1 94 ? -30.708 5.275 41.983 1.00 52.97 94 ASN A O 1
#

Radius of gyration: 20.93 Å; chains: 1; bounding box: 45×15×65 Å

Organism: NCBI:txid2058085

pLDDT: mean 93.01, std 7.85, range [52.97, 98.0]

Sequence (94 aa):
MDVAMAAAERAVLAAEAAQPRGQAAQALEQARGQWLSAQETRRKSDKLRLAEAAAANADLAQARARLDAAREEVESRAARNADLRRRLLVNREN